Protein AF-A0A2M7NFV9-F1 (afdb_monomer_lite)

pLDDT: mean 92.15, std 7.21, range [74.5, 98.12]

Foldseek 3Di:
DPQVPPDPDPDPPDDDPQLVCCCVPPVQCPVVCVVLVLCVPPGSVCSSPVLVDDPVRCVVSPDDDVPSHHHPPDDD

Secondary structure (DSSP, 8-state):
-TTTT-SS---TT----HHHHHHHH-TT-HHHHHH-GGGTTS-TTTGGGGGGS-HHHHHTTT--BTTTBPPPSS--

Radius of gyration: 15.4 Å; chains: 1; bounding box: 33×22×40 Å

Structure (mmCIF, N/CA/C/O backbone):
data_AF-A0A2M7NFV9-F1
#
_entry.id   AF-A0A2M7NFV9-F1
#
loop_
_atom_site.group_PDB
_atom_site.id
_atom_site.type_symbol
_atom_site.label_atom_id
_atom_site.label_alt_id
_atom_site.label_comp_id
_atom_site.label_asym_id
_atom_site.label_entity_id
_atom_site.label_seq_id
_atom_site.pdbx_PDB_ins_code
_atom_site.Cartn_x
_atom_site.Cartn_y
_atom_site.Cartn_z
_atom_site.occupancy
_atom_site.B_iso_or_equiv
_atom_site.auth_seq_id
_atom_site.auth_comp_id
_atom_site.auth_asym_id
_atom_site.auth_atom_id
_atom_site.pdbx_PDB_model_num
ATOM 1 N N . ALA A 1 1 ? 18.106 -7.107 -16.561 1.00 74.50 1 ALA A N 1
ATOM 2 C CA . ALA A 1 1 ? 18.383 -6.004 -17.506 1.00 74.50 1 ALA A CA 1
ATOM 3 C C . ALA A 1 1 ? 17.155 -5.118 -17.744 1.00 74.50 1 ALA A C 1
ATOM 5 O O . ALA A 1 1 ? 17.230 -3.938 -17.449 1.00 74.50 1 ALA A O 1
ATOM 6 N N . TYR A 1 2 ? 16.022 -5.675 -18.193 1.00 77.62 2 TYR A N 1
ATOM 7 C CA . TYR A 1 2 ? 14.833 -4.915 -18.617 1.00 77.62 2 TYR A CA 1
ATOM 8 C C . TYR A 1 2 ? 14.212 -3.982 -17.558 1.00 77.62 2 TYR A C 1
ATOM 10 O O . TYR A 1 2 ? 14.158 -2.778 -17.760 1.00 77.62 2 TYR A O 1
ATOM 18 N N . VAL A 1 3 ? 13.787 -4.515 -16.405 1.00 76.94 3 VAL A N 1
ATOM 19 C CA . VAL A 1 3 ? 13.092 -3.723 -15.364 1.00 76.94 3 VAL A CA 1
ATOM 20 C C . VAL A 1 3 ? 13.982 -2.630 -14.764 1.00 76.94 3 VAL A C 1
ATOM 22 O O . VAL A 1 3 ? 13.493 -1.568 -14.408 1.00 76.94 3 VAL A O 1
ATOM 25 N N . ALA A 1 4 ? 15.291 -2.876 -14.690 1.00 82.19 4 ALA A N 1
ATOM 26 C CA . ALA A 1 4 ? 16.267 -1.914 -14.185 1.00 82.19 4 ALA A CA 1
ATOM 27 C C . ALA A 1 4 ? 16.696 -0.870 -15.237 1.00 82.19 4 ALA A C 1
ATOM 29 O O . ALA A 1 4 ? 17.541 -0.035 -14.936 1.00 82.19 4 ALA A O 1
ATOM 30 N N . GLY A 1 5 ? 16.177 -0.938 -16.471 1.00 77.88 5 GLY A N 1
ATOM 31 C CA . GLY A 1 5 ? 16.513 0.003 -17.545 1.00 77.88 5 GLY A CA 1
ATOM 32 C C . GLY A 1 5 ? 17.928 -0.140 -18.118 1.00 77.88 5 GLY A C 1
ATOM 33 O O . GLY A 1 5 ? 18.351 0.697 -18.900 1.00 77.88 5 GLY A O 1
ATOM 34 N N . VAL A 1 6 ? 18.666 -1.199 -17.764 1.00 83.25 6 VAL A N 1
ATOM 35 C CA . VAL A 1 6 ? 20.056 -1.438 -18.217 1.00 83.25 6 VAL A CA 1
ATOM 36 C C . VAL A 1 6 ? 20.140 -2.394 -19.417 1.00 83.25 6 VAL A C 1
ATOM 38 O O . VAL A 1 6 ? 21.169 -3.020 -19.656 1.00 83.25 6 VAL A O 1
ATOM 41 N N . GLY A 1 7 ? 19.027 -2.603 -20.123 1.00 82.31 7 GLY A N 1
ATOM 42 C CA . GLY A 1 7 ? 18.959 -3.421 -21.339 1.00 82.31 7 GLY A CA 1
ATOM 43 C C . GLY A 1 7 ? 18.741 -2.571 -22.589 1.00 82.31 7 GLY A C 1
ATOM 44 O O . GLY A 1 7 ? 18.523 -1.373 -22.491 1.00 82.31 7 GLY A O 1
ATOM 45 N N . ASN A 1 8 ? 18.710 -3.207 -23.762 1.00 81.25 8 ASN A N 1
ATOM 46 C CA . ASN A 1 8 ? 18.372 -2.555 -25.037 1.00 81.25 8 ASN A CA 1
ATOM 47 C C . ASN A 1 8 ? 16.856 -2.264 -25.181 1.00 81.25 8 ASN A C 1
ATOM 49 O O . ASN A 1 8 ? 16.267 -2.556 -26.220 1.00 81.25 8 ASN A O 1
ATOM 53 N N . ASP A 1 9 ? 16.196 -1.744 -24.139 1.00 78.44 9 ASP A N 1
ATOM 54 C CA . ASP A 1 9 ? 14.857 -1.146 -24.267 1.00 78.44 9 ASP A CA 1
ATOM 55 C C . ASP A 1 9 ? 15.043 0.361 -24.526 1.00 78.44 9 ASP A C 1
ATOM 57 O O . ASP A 1 9 ? 15.625 1.036 -23.679 1.00 78.44 9 ASP A O 1
ATOM 61 N N . PRO A 1 10 ? 14.581 0.908 -25.667 1.00 76.19 10 PRO A N 1
ATOM 62 C CA . PRO A 1 10 ? 14.751 2.326 -25.995 1.00 76.19 10 PRO A CA 1
ATOM 63 C C . PRO A 1 10 ? 13.909 3.268 -25.118 1.00 76.19 10 PRO A C 1
ATOM 65 O O . PRO A 1 10 ? 13.990 4.485 -25.267 1.00 76.19 10 PRO A O 1
ATOM 68 N N . ARG A 1 11 ? 13.046 2.738 -24.244 1.00 77.88 11 ARG A N 1
ATOM 69 C CA . ARG A 1 11 ? 12.189 3.541 -23.366 1.00 77.88 11 ARG A CA 1
ATOM 70 C C . ARG A 1 11 ? 12.933 3.936 -22.093 1.00 77.88 11 ARG A C 1
ATOM 72 O O . ARG A 1 11 ? 13.065 3.141 -21.164 1.00 77.88 11 ARG A O 1
ATOM 79 N N . GLU A 1 12 ? 13.343 5.196 -22.031 1.00 74.81 12 GLU A N 1
ATOM 80 C CA . GLU A 1 12 ? 13.947 5.795 -20.839 1.00 74.81 12 GLU A CA 1
ATOM 81 C C . GLU A 1 12 ? 12.909 6.095 -19.740 1.00 74.81 12 GLU A C 1
ATOM 83 O O . GLU A 1 12 ? 11.714 6.242 -20.006 1.00 74.81 12 GLU A O 1
ATOM 88 N N . ASN A 1 13 ? 13.373 6.205 -18.488 1.00 78.06 13 ASN A N 1
ATOM 89 C CA . ASN A 1 13 ? 12.575 6.612 -17.319 1.00 78.06 13 ASN A CA 1
ATOM 90 C C . ASN A 1 13 ? 11.311 5.776 -17.066 1.00 78.06 13 ASN A C 1
ATOM 92 O O . ASN A 1 13 ? 10.311 6.265 -16.537 1.00 78.06 13 ASN A O 1
ATOM 96 N N . ARG A 1 14 ? 11.341 4.493 -17.428 1.00 82.50 14 ARG A N 1
ATOM 97 C CA . ARG A 1 14 ? 10.216 3.598 -17.189 1.00 82.50 14 ARG A CA 1
ATOM 98 C C . ARG A 1 14 ? 10.231 3.075 -15.756 1.00 82.50 14 ARG A C 1
ATOM 100 O O . ARG A 1 14 ? 11.143 2.365 -15.351 1.00 82.50 14 ARG A O 1
ATOM 107 N N . TYR A 1 15 ? 9.155 3.343 -15.030 1.00 86.50 15 TYR A N 1
ATOM 108 C CA . TYR A 1 15 ? 8.876 2.755 -13.724 1.00 86.50 15 TYR A CA 1
ATOM 109 C C . TYR A 1 15 ? 7.413 2.321 -13.647 1.00 86.50 15 TYR A C 1
ATOM 111 O O . TYR A 1 15 ? 6.562 2.758 -14.425 1.00 86.50 15 TYR A O 1
ATOM 119 N N . PHE A 1 16 ? 7.115 1.434 -12.703 1.00 90.62 16 PHE A N 1
ATOM 120 C CA . PHE A 1 16 ? 5.746 1.025 -12.434 1.00 90.62 16 PHE A CA 1
ATOM 121 C C . PHE A 1 16 ? 5.140 1.928 -11.366 1.00 90.62 16 PHE A C 1
ATOM 123 O O . PHE A 1 16 ? 5.636 2.002 -10.244 1.00 90.62 16 PHE A O 1
ATOM 130 N N . ASN A 1 17 ? 4.025 2.582 -11.692 1.00 93.25 17 ASN A N 1
ATOM 131 C CA . ASN A 1 17 ? 3.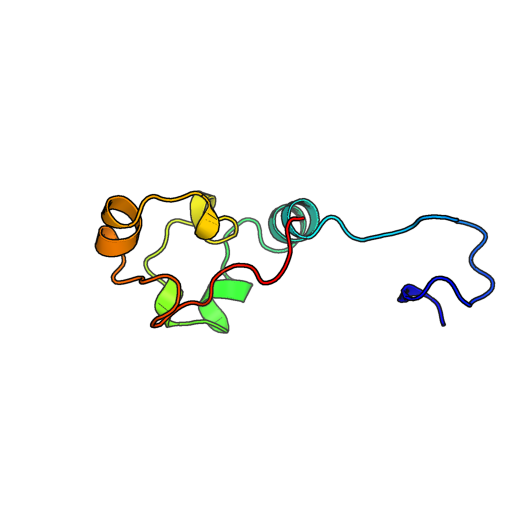174 3.173 -10.667 1.00 93.25 17 ASN A CA 1
ATOM 132 C C . ASN A 1 17 ? 2.452 2.035 -9.933 1.00 93.25 17 ASN A C 1
ATOM 134 O O . ASN A 1 17 ? 1.509 1.454 -10.472 1.00 93.25 17 ASN A O 1
ATOM 138 N N . ILE A 1 18 ? 2.903 1.726 -8.717 1.00 94.06 18 ILE A N 1
ATOM 139 C CA . ILE A 1 18 ? 2.431 0.571 -7.942 1.00 94.06 18 ILE A CA 1
ATOM 140 C C . ILE A 1 18 ? 0.916 0.618 -7.714 1.00 94.06 18 ILE A C 1
ATOM 142 O O . ILE A 1 18 ? 0.241 -0.387 -7.910 1.00 94.06 18 ILE A O 1
ATOM 146 N N . ILE A 1 19 ? 0.355 1.792 -7.403 1.00 94.44 19 ILE A N 1
ATOM 147 C CA . ILE A 1 19 ? -1.092 1.944 -7.178 1.00 94.44 19 ILE A CA 1
ATOM 148 C C . ILE A 1 19 ? -1.882 1.717 -8.466 1.00 94.44 19 ILE A C 1
ATOM 150 O O . ILE A 1 19 ? -2.940 1.090 -8.439 1.00 94.44 19 ILE A O 1
ATOM 154 N N . LYS A 1 20 ? -1.379 2.207 -9.605 1.00 95.56 20 LYS A N 1
ATOM 155 C CA . LYS A 1 20 ? -2.012 1.950 -10.902 1.00 95.56 20 LYS A CA 1
ATOM 156 C C . LYS A 1 20 ? -1.989 0.456 -11.228 1.00 95.56 20 LYS A C 1
ATOM 158 O O . LYS A 1 20 ? -3.023 -0.090 -11.579 1.00 95.56 20 LYS A O 1
ATOM 163 N N . GLN A 1 21 ? -0.840 -0.205 -11.074 1.00 96.88 21 GLN A N 1
ATOM 164 C CA . GLN A 1 21 ? -0.718 -1.643 -11.337 1.00 96.88 21 GLN A CA 1
ATOM 165 C C . GLN A 1 21 ? -1.638 -2.469 -10.434 1.00 96.88 21 GLN A C 1
ATOM 167 O O . GLN A 1 21 ? -2.321 -3.355 -10.932 1.00 96.88 21 GLN A O 1
ATOM 172 N N . ALA A 1 22 ? -1.713 -2.145 -9.142 1.00 96.62 22 ALA A N 1
ATOM 173 C CA . ALA A 1 22 ? -2.609 -2.827 -8.215 1.00 96.62 22 ALA A CA 1
ATOM 174 C C . ALA A 1 22 ? -4.081 -2.714 -8.649 1.00 96.62 22 ALA A C 1
ATOM 176 O O . ALA A 1 22 ? -4.802 -3.702 -8.643 1.00 96.62 22 ALA A O 1
ATOM 177 N N . ARG A 1 23 ? -4.519 -1.537 -9.113 1.00 94.94 23 ARG A N 1
ATOM 178 C CA . ARG A 1 23 ? -5.886 -1.349 -9.631 1.00 94.94 23 ARG A CA 1
ATOM 179 C C . ARG A 1 23 ? -6.135 -2.065 -10.956 1.00 94.94 23 ARG A C 1
ATOM 181 O O . ARG A 1 23 ? -7.223 -2.590 -11.146 1.00 94.94 23 ARG A O 1
ATOM 188 N N . ASP A 1 24 ? -5.156 -2.056 -11.858 1.00 97.19 24 ASP A N 1
ATOM 189 C CA . ASP A 1 24 ? -5.290 -2.670 -13.183 1.00 97.19 24 ASP A CA 1
ATOM 190 C C . ASP A 1 24 ? -5.321 -4.207 -13.100 1.00 97.19 24 ASP A C 1
ATOM 192 O O . ASP A 1 24 ? -6.065 -4.841 -13.844 1.00 97.19 24 ASP A O 1
ATOM 196 N N . TYR A 1 25 ? -4.510 -4.804 -12.216 1.00 97.62 25 TYR A N 1
ATOM 197 C CA . TYR A 1 25 ? -4.307 -6.258 -12.149 1.00 97.62 25 TYR A CA 1
ATOM 198 C C . TYR A 1 25 ? -4.978 -6.946 -10.957 1.00 97.62 25 TYR A C 1
ATOM 200 O O . TYR A 1 25 ? -5.155 -8.159 -10.994 1.00 97.62 25 TYR A O 1
ATOM 208 N N . ASP A 1 26 ? -5.357 -6.202 -9.918 1.00 97.75 26 ASP A N 1
ATOM 209 C CA . ASP A 1 26 ? -5.998 -6.731 -8.710 1.00 97.75 26 ASP A CA 1
ATOM 210 C C . ASP A 1 26 ? -7.118 -5.792 -8.229 1.00 97.75 26 ASP A C 1
ATOM 212 O O . ASP A 1 26 ? -7.156 -5.359 -7.077 1.00 97.75 26 ASP A O 1
ATOM 216 N N . ALA A 1 27 ? -8.041 -5.432 -9.127 1.00 95.81 27 ALA A N 1
ATOM 217 C CA . ALA A 1 27 ? -9.114 -4.468 -8.848 1.00 95.81 27 ALA A CA 1
ATOM 218 C C . ALA A 1 27 ? -9.977 -4.831 -7.620 1.00 95.81 27 ALA A C 1
ATOM 220 O O . ALA A 1 27 ? -10.469 -3.939 -6.927 1.00 95.81 27 ALA A O 1
ATOM 221 N N . ASN A 1 28 ? -10.136 -6.128 -7.344 1.00 96.19 28 ASN A N 1
ATOM 222 C CA . ASN A 1 28 ? -10.879 -6.638 -6.191 1.00 96.19 28 ASN A CA 1
ATOM 223 C C . ASN A 1 28 ? -10.005 -6.862 -4.949 1.00 96.19 28 ASN A C 1
ATOM 225 O O . ASN A 1 28 ? -10.535 -7.066 -3.862 1.00 96.19 28 ASN A O 1
ATOM 229 N N . GLY A 1 29 ? -8.681 -6.819 -5.074 1.00 97.38 29 GLY A N 1
ATOM 230 C CA . GLY A 1 29 ? -7.795 -7.169 -3.969 1.00 97.38 29 GLY A CA 1
ATOM 231 C C . GLY A 1 29 ? -7.742 -8.665 -3.666 1.00 97.38 29 GLY A C 1
ATOM 232 O O . GLY A 1 29 ? -7.209 -9.031 -2.623 1.00 97.38 29 GLY A O 1
ATOM 233 N N . ASP A 1 30 ? -8.314 -9.522 -4.516 1.00 97.88 30 ASP A N 1
ATOM 234 C CA . ASP A 1 30 ? -8.395 -10.967 -4.290 1.00 97.88 30 ASP A CA 1
ATOM 235 C C . ASP A 1 30 ? -6.989 -11.567 -4.167 1.00 97.88 30 ASP A C 1
ATOM 237 O O . ASP A 1 30 ? -6.731 -12.395 -3.291 1.00 97.88 30 ASP A O 1
ATOM 241 N N . TYR A 1 31 ? -6.050 -11.095 -4.996 1.00 98.06 31 TYR A N 1
ATOM 242 C CA . TYR A 1 31 ? -4.665 -11.555 -4.953 1.00 98.06 31 TYR A CA 1
ATOM 243 C C . TYR A 1 31 ? -3.971 -11.119 -3.661 1.00 98.06 31 TYR A C 1
ATOM 245 O O . TYR A 1 31 ? -3.350 -11.937 -2.979 1.00 98.06 31 TYR A O 1
ATOM 253 N N . VAL A 1 32 ? -4.087 -9.841 -3.293 1.00 97.69 32 VAL A N 1
ATOM 254 C CA . VAL A 1 32 ? -3.479 -9.324 -2.061 1.00 97.69 32 VAL A CA 1
ATOM 255 C C . VAL A 1 32 ? -4.071 -9.994 -0.820 1.00 97.69 32 VAL A C 1
ATOM 257 O O . VAL A 1 32 ? -3.311 -10.401 0.053 1.00 97.69 32 VAL A O 1
ATOM 260 N N . LYS A 1 33 ? -5.393 -10.174 -0.749 1.00 97.62 33 LYS A N 1
ATOM 261 C CA . LYS A 1 33 ? -6.072 -10.827 0.383 1.00 97.62 33 LYS A CA 1
ATOM 262 C C . LYS A 1 33 ? -5.727 -12.304 0.515 1.00 97.62 33 LYS A C 1
ATOM 264 O O . LYS A 1 33 ? -5.647 -12.808 1.630 1.00 97.62 33 LYS A O 1
ATOM 269 N N . TYR A 1 34 ? -5.498 -12.987 -0.605 1.00 97.69 34 TYR A N 1
ATOM 270 C CA . TYR A 1 34 ? -5.033 -14.370 -0.593 1.00 97.69 34 TYR A CA 1
ATOM 271 C C . TYR A 1 34 ? -3.658 -14.501 0.079 1.00 97.69 34 TYR A C 1
ATOM 273 O O . TYR A 1 34 ? -3.449 -15.397 0.894 1.00 97.69 34 TYR A O 1
ATOM 281 N N . TRP A 1 35 ? -2.725 -13.595 -0.234 1.00 98.12 35 TRP A N 1
ATOM 282 C CA . TRP A 1 35 ? -1.358 -13.643 0.302 1.00 98.12 35 TRP A CA 1
ATOM 283 C C . TRP A 1 35 ? -1.186 -12.951 1.657 1.00 98.12 35 TRP A C 1
ATOM 285 O O . TRP A 1 35 ? -0.264 -13.285 2.401 1.00 98.12 35 TRP A O 1
ATOM 295 N N . LEU A 1 36 ? -2.052 -11.994 1.979 1.00 96.88 36 LEU A N 1
ATOM 296 C CA . LEU A 1 36 ? -2.053 -11.229 3.222 1.00 96.88 36 LEU A CA 1
ATOM 297 C C . LEU A 1 36 ? -3.412 -11.412 3.912 1.00 96.88 36 LEU A C 1
ATOM 299 O O . LEU A 1 36 ? -4.272 -10.531 3.822 1.00 96.88 36 LEU A O 1
ATOM 303 N N . PRO A 1 37 ? -3.629 -12.552 4.595 1.00 95.38 37 PRO A N 1
ATOM 304 C CA . PRO A 1 37 ? -4.937 -12.922 5.132 1.00 95.38 37 PRO A CA 1
ATOM 305 C C . PRO A 1 37 ? -5.457 -11.949 6.193 1.00 95.38 37 PRO A C 1
ATOM 307 O O . PRO A 1 37 ? -6.665 -11.840 6.372 1.00 95.38 37 PRO A O 1
ATOM 310 N N . GLN A 1 38 ? -4.583 -11.177 6.847 1.00 95.19 38 GLN A N 1
ATOM 311 C CA . GLN A 1 38 ? -5.005 -10.108 7.755 1.00 95.19 38 GLN A CA 1
ATOM 312 C C . GLN A 1 38 ? -5.822 -9.010 7.053 1.00 95.19 38 GLN A C 1
ATOM 314 O O . GLN A 1 38 ? -6.489 -8.230 7.716 1.00 95.19 38 GLN A O 1
ATOM 319 N N . LEU A 1 39 ? -5.777 -8.928 5.718 1.00 97.12 39 LEU A N 1
ATOM 320 C CA . LEU A 1 39 ? -6.500 -7.932 4.927 1.00 97.12 39 LEU A CA 1
ATOM 321 C C . LEU A 1 39 ? -7.851 -8.429 4.394 1.00 97.12 39 LEU A C 1
ATOM 323 O O . LEU A 1 39 ? -8.493 -7.704 3.632 1.0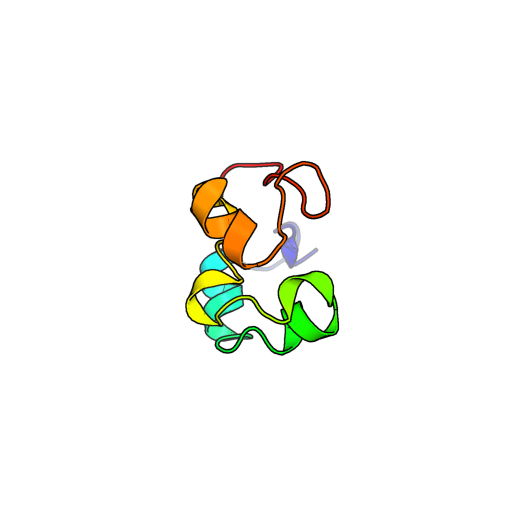0 97.12 39 LEU A O 1
ATOM 327 N N . ILE A 1 40 ? -8.280 -9.648 4.738 1.00 96.62 40 ILE A N 1
ATOM 328 C CA . ILE A 1 40 ? -9.458 -10.290 4.134 1.00 96.62 40 ILE A CA 1
ATOM 329 C C . ILE A 1 40 ? -10.735 -9.444 4.278 1.00 96.62 40 ILE A C 1
ATOM 331 O O . ILE A 1 40 ? -11.476 -9.278 3.304 1.00 96.62 40 ILE A O 1
ATOM 335 N N . ASP A 1 41 ? -10.908 -8.811 5.442 1.00 95.81 41 ASP A N 1
ATOM 336 C CA . ASP A 1 41 ? -12.072 -7.988 5.790 1.00 95.81 41 ASP A CA 1
ATOM 337 C C . ASP A 1 41 ? -11.966 -6.535 5.300 1.00 95.81 41 ASP A C 1
ATOM 339 O O . ASP A 1 41 ? -12.917 -5.757 5.405 1.00 95.81 41 ASP A O 1
ATOM 343 N N . VAL A 1 42 ? -10.826 -6.146 4.721 1.00 96.88 42 VAL A N 1
ATOM 344 C CA . VAL A 1 42 ? -10.636 -4.795 4.188 1.00 96.88 42 VAL A CA 1
ATOM 345 C C . VAL A 1 42 ? -11.424 -4.639 2.880 1.00 96.88 42 VAL A C 1
ATOM 347 O O . VAL A 1 42 ? -11.263 -5.448 1.963 1.00 96.88 42 VAL A O 1
ATOM 350 N N . PRO A 1 43 ? -12.231 -3.577 2.709 1.00 96.44 43 PRO A N 1
ATOM 351 C CA . PRO A 1 43 ? -12.932 -3.313 1.457 1.00 96.44 43 PRO A CA 1
ATOM 352 C C . PRO A 1 43 ? -11.994 -3.206 0.246 1.00 96.44 43 PRO A C 1
ATOM 354 O O . PRO A 1 43 ? -10.913 -2.614 0.318 1.00 96.44 43 PRO A O 1
ATOM 357 N N . ASN A 1 44 ? -12.433 -3.732 -0.899 1.00 95.44 44 ASN A N 1
ATOM 358 C CA . ASN A 1 44 ? -11.630 -3.830 -2.128 1.00 95.44 44 ASN A CA 1
ATOM 359 C C . ASN A 1 44 ? -11.104 -2.464 -2.608 1.00 95.44 44 ASN A C 1
ATOM 361 O O . ASN A 1 44 ? -9.985 -2.346 -3.098 1.00 95.44 44 ASN A O 1
ATOM 365 N N . ASN A 1 45 ? -11.883 -1.398 -2.413 1.00 94.00 45 ASN A N 1
ATOM 366 C CA . ASN A 1 45 ? -11.492 -0.033 -2.768 1.00 94.00 45 ASN A CA 1
ATOM 367 C C . ASN A 1 45 ? -10.416 0.572 -1.843 1.00 94.00 45 ASN A C 1
ATOM 369 O O . ASN A 1 45 ? -9.863 1.620 -2.179 1.00 94.00 45 ASN A O 1
ATOM 373 N N . LEU A 1 46 ? -10.126 -0.053 -0.696 1.00 96.19 46 LEU A N 1
ATOM 374 C CA . LEU A 1 46 ? -9.199 0.450 0.323 1.00 96.19 46 LEU A CA 1
ATOM 375 C C . LEU A 1 46 ? -7.921 -0.383 0.460 1.00 96.19 46 LEU A C 1
ATOM 377 O O . LEU A 1 46 ? -6.891 0.173 0.844 1.00 96.19 46 LEU A O 1
ATOM 381 N N . VAL A 1 47 ? -7.967 -1.676 0.129 1.00 96.81 47 VAL A N 1
ATOM 382 C CA . VAL A 1 47 ? -6.893 -2.656 0.391 1.00 96.81 47 VAL A CA 1
ATOM 383 C C . VAL A 1 47 ? -5.522 -2.242 -0.159 1.00 96.81 47 VAL A C 1
ATOM 385 O O . VAL A 1 47 ? -4.505 -2.418 0.505 1.00 96.81 47 VAL A O 1
ATOM 388 N N . HIS A 1 48 ? -5.490 -1.565 -1.310 1.00 97.06 48 HIS A N 1
ATOM 389 C CA . HIS A 1 48 ? -4.250 -1.092 -1.945 1.00 97.06 48 HIS A CA 1
ATOM 390 C C . HIS A 1 48 ? -3.750 0.263 -1.423 1.00 97.06 48 HIS A C 1
ATOM 392 O O . HIS A 1 48 ? -2.700 0.749 -1.842 1.00 97.06 48 HIS A O 1
ATOM 398 N N . THR A 1 49 ? -4.506 0.921 -0.541 1.00 95.94 49 THR A N 1
ATOM 399 C CA . THR A 1 49 ? -4.222 2.282 -0.054 1.00 95.94 49 THR A CA 1
ATOM 400 C C . THR A 1 49 ? -4.449 2.459 1.448 1.00 95.94 49 THR A C 1
ATOM 402 O O . THR A 1 49 ? -4.737 3.568 1.895 1.00 95.94 49 THR A O 1
ATOM 405 N N . LEU A 1 50 ? -4.276 1.398 2.241 1.00 94.94 50 LEU A N 1
ATOM 406 C CA . LEU A 1 50 ? -4.427 1.412 3.707 1.00 94.94 50 LEU A CA 1
ATOM 407 C C . LEU A 1 50 ? -3.647 2.540 4.398 1.00 94.94 50 LEU A C 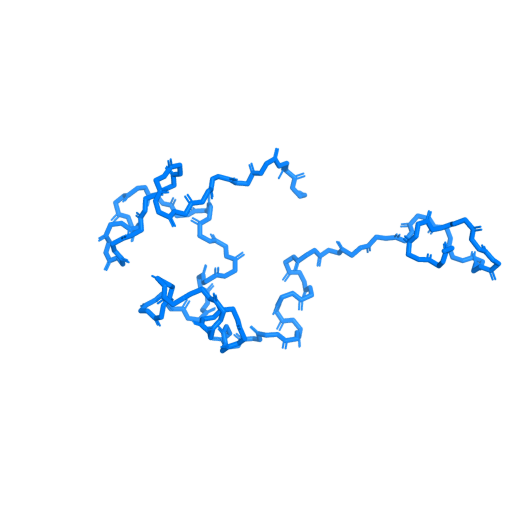1
ATOM 409 O O . LEU A 1 50 ? -4.126 3.123 5.361 1.00 94.94 50 LEU A O 1
ATOM 413 N N . TYR A 1 51 ? -2.482 2.916 3.863 1.00 93.81 51 TYR A N 1
ATOM 414 C CA . TYR A 1 51 ? -1.656 4.012 4.383 1.00 93.81 51 TYR A CA 1
ATOM 415 C C . TYR A 1 51 ? -2.317 5.401 4.335 1.00 93.81 51 TYR A C 1
ATOM 417 O O . TYR A 1 51 ? -1.778 6.351 4.899 1.00 93.81 51 TYR A O 1
ATOM 425 N N . LYS A 1 52 ? -3.446 5.546 3.631 1.00 94.94 52 LYS A N 1
ATOM 426 C CA . LYS A 1 52 ? -4.241 6.781 3.590 1.00 94.94 52 LYS A CA 1
ATOM 427 C C . LYS A 1 52 ? -5.311 6.841 4.679 1.00 94.94 52 LYS A C 1
ATOM 429 O O . LYS A 1 52 ? -5.888 7.905 4.874 1.00 94.94 52 LYS A O 1
ATOM 434 N N . LEU A 1 53 ? -5.596 5.717 5.335 1.00 96.06 53 LEU A N 1
ATOM 435 C CA . LEU A 1 53 ? -6.607 5.622 6.378 1.00 96.06 53 LEU A CA 1
ATOM 436 C C . LEU A 1 53 ? -6.050 6.115 7.712 1.00 96.06 53 LEU A C 1
ATOM 438 O O . LEU A 1 53 ? -4.874 5.936 8.036 1.00 96.06 53 LEU A O 1
ATOM 442 N N . THR A 1 54 ? -6.918 6.721 8.509 1.00 96.88 54 THR A N 1
ATOM 443 C CA . THR A 1 54 ? -6.614 7.081 9.892 1.00 96.88 54 THR A CA 1
ATOM 444 C C . THR A 1 54 ? -6.507 5.825 10.766 1.00 96.88 54 THR A C 1
ATOM 446 O O . THR A 1 54 ? -7.141 4.810 10.469 1.00 96.88 54 THR A O 1
ATOM 449 N N . PRO A 1 55 ? -5.787 5.877 11.904 1.00 95.88 55 PRO A N 1
ATOM 450 C CA . PRO A 1 55 ? -5.739 4.756 12.848 1.00 95.88 55 PRO A CA 1
ATOM 451 C C . PRO A 1 55 ? -7.124 4.273 13.301 1.00 95.88 55 PRO A C 1
ATOM 453 O O . PRO A 1 55 ? -7.326 3.083 13.517 1.00 95.88 55 PRO A O 1
ATOM 456 N N . LYS A 1 56 ? -8.098 5.188 13.402 1.00 96.75 56 LYS A N 1
ATOM 457 C CA . LYS A 1 56 ? -9.483 4.85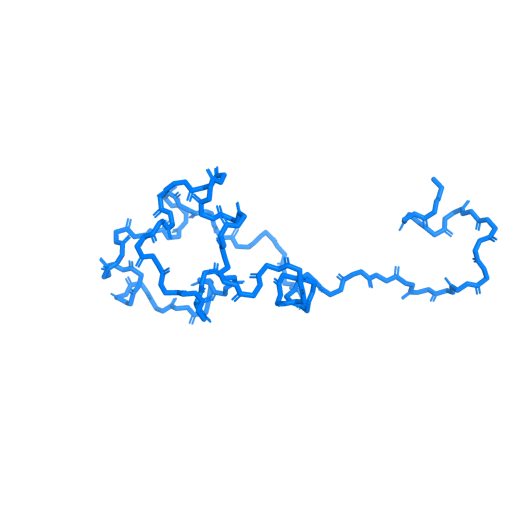5 13.748 1.00 96.75 56 LYS A CA 1
ATOM 458 C C . LYS A 1 56 ? -10.168 4.036 12.652 1.00 96.75 56 LYS A C 1
ATOM 460 O O . LYS A 1 56 ? -10.841 3.063 12.961 1.00 96.75 56 LYS A O 1
ATOM 465 N N . GLU A 1 57 ? -10.004 4.424 11.389 1.00 96.88 57 GLU A N 1
ATOM 466 C CA . GLU A 1 57 ? -10.569 3.685 10.253 1.00 96.88 57 GLU A CA 1
ATOM 467 C C . GLU A 1 57 ? -9.916 2.313 10.087 1.00 96.88 57 GLU A C 1
ATOM 469 O O . GLU A 1 57 ? -10.613 1.345 9.805 1.00 96.88 57 GLU A O 1
ATOM 474 N N . LEU A 1 58 ? -8.600 2.217 10.300 1.00 96.88 58 LEU A N 1
ATOM 475 C CA . LEU A 1 58 ? -7.867 0.948 10.272 1.00 96.88 58 LEU A CA 1
ATOM 476 C C . LEU A 1 58 ? -8.305 -0.004 11.390 1.00 96.88 58 LEU A C 1
ATOM 478 O O . LEU A 1 58 ? -8.419 -1.206 11.161 1.00 96.88 58 LEU A O 1
ATOM 482 N N . GLY A 1 59 ? -8.615 0.542 12.570 1.00 95.88 59 GLY A N 1
ATOM 483 C CA . GLY A 1 59 ? -9.122 -0.225 13.705 1.00 95.88 59 GLY A CA 1
ATOM 484 C C . GLY A 1 59 ? -10.440 -0.953 13.425 1.00 95.88 59 GLY A C 1
ATOM 485 O O . GLY A 1 59 ? -10.683 -1.989 14.032 1.00 95.88 59 GLY A O 1
ATOM 486 N N . ASN A 1 60 ? -11.251 -0.484 12.468 1.00 96.69 60 ASN A N 1
ATOM 487 C CA . ASN A 1 60 ? -12.472 -1.185 12.045 1.00 96.69 60 ASN A CA 1
ATOM 488 C C . ASN A 1 60 ? -12.188 -2.538 11.367 1.00 96.69 60 ASN A C 1
ATOM 490 O O . ASN A 1 60 ? -13.103 -3.342 11.228 1.00 96.69 60 ASN A O 1
ATOM 494 N N . TYR A 1 61 ? -10.947 -2.763 10.932 1.00 96.44 61 TYR A N 1
ATOM 495 C CA . TYR A 1 61 ? -10.489 -3.979 10.258 1.00 96.44 61 TYR A CA 1
ATOM 496 C C . TYR A 1 61 ? -9.365 -4.669 11.041 1.00 96.44 61 TYR A C 1
ATOM 498 O O . TYR A 1 61 ? -8.617 -5.455 10.472 1.00 96.44 61 TYR A O 1
ATOM 506 N N . GLU A 1 62 ? -9.183 -4.307 12.316 1.00 96.50 62 GLU A N 1
ATOM 507 C CA . GLU A 1 62 ? -8.114 -4.828 13.177 1.00 96.50 62 GLU A CA 1
ATOM 508 C C . GLU A 1 62 ? -6.698 -4.629 12.597 1.00 96.50 62 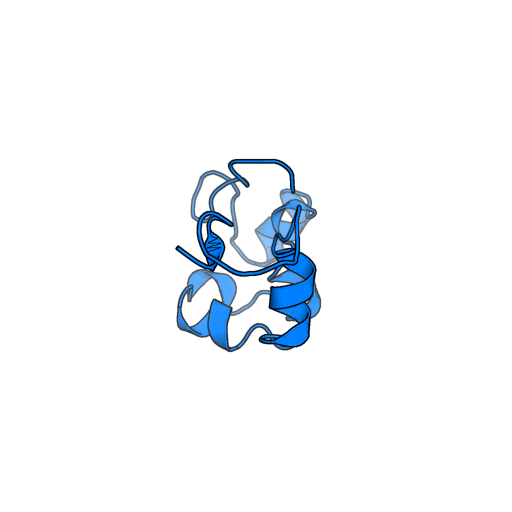GLU A C 1
ATOM 510 O O . GLU A 1 62 ? -5.776 -5.387 12.894 1.00 96.50 62 GLU A O 1
ATOM 515 N N . ILE A 1 63 ? -6.493 -3.584 11.783 1.00 96.94 63 ILE A N 1
ATOM 516 C CA . ILE A 1 63 ? -5.190 -3.241 11.198 1.00 96.94 63 ILE A CA 1
ATOM 517 C C . ILE A 1 63 ? -4.505 -2.129 11.993 1.00 96.94 63 ILE A C 1
ATOM 519 O O . ILE A 1 63 ? -5.105 -1.115 12.347 1.00 96.94 63 ILE A O 1
ATOM 523 N N . TYR A 1 64 ? -3.197 -2.280 12.194 1.00 95.88 64 TYR A N 1
ATOM 524 C CA . TYR A 1 64 ? -2.331 -1.319 12.864 1.00 95.88 64 TYR A CA 1
ATOM 525 C C . TYR A 1 64 ? -1.059 -1.113 12.042 1.00 95.88 64 TYR A C 1
ATOM 527 O O . TYR A 1 64 ? -0.245 -2.030 11.894 1.00 95.88 64 TYR A O 1
ATOM 535 N N . LEU A 1 65 ? -0.861 0.107 11.531 1.00 95.19 65 LEU A N 1
ATOM 536 C CA . LEU A 1 65 ? 0.372 0.449 10.824 1.00 95.19 65 LEU A CA 1
ATOM 537 C C . LEU A 1 65 ? 1.570 0.444 11.782 1.00 95.19 65 LEU A C 1
ATOM 539 O O . LEU A 1 65 ? 1.528 1.051 12.852 1.00 95.19 65 LEU A O 1
ATOM 543 N N . GLY A 1 66 ? 2.640 -0.242 11.387 1.00 93.81 66 GLY A N 1
ATOM 544 C CA . GLY A 1 66 ? 3.803 -0.522 12.234 1.00 93.81 66 GLY A CA 1
ATOM 545 C C . GLY A 1 66 ? 3.594 -1.669 13.228 1.00 93.81 66 GLY A C 1
ATOM 546 O O . GLY A 1 66 ? 4.517 -1.984 13.971 1.00 93.81 66 GLY A O 1
ATOM 547 N N . GLY A 1 67 ? 2.409 -2.284 13.236 1.00 94.44 67 GLY A N 1
ATOM 548 C CA . GLY A 1 67 ? 2.095 -3.492 13.992 1.00 94.44 67 GLY A CA 1
ATOM 549 C C . GLY A 1 67 ? 1.943 -4.683 13.051 1.00 94.44 67 GLY A C 1
ATOM 550 O O . GLY A 1 67 ? 2.923 -5.196 12.518 1.00 94.44 67 GLY A O 1
ATOM 551 N N . ASN A 1 68 ? 0.699 -5.107 12.822 1.00 94.56 68 ASN A N 1
ATOM 552 C CA . ASN A 1 68 ? 0.377 -6.239 11.945 1.00 94.56 68 ASN A CA 1
ATOM 553 C C . ASN A 1 68 ? 0.379 -5.892 10.443 1.00 94.56 68 ASN A C 1
ATOM 555 O O . ASN A 1 68 ? 0.256 -6.784 9.599 1.00 94.56 68 ASN A O 1
ATOM 559 N N . TYR A 1 69 ? 0.549 -4.614 10.100 1.00 96.12 69 TYR A N 1
ATOM 560 C CA . TYR A 1 69 ? 0.782 -4.161 8.736 1.00 96.12 69 TYR A CA 1
ATOM 561 C C . TYR A 1 69 ? 1.832 -3.040 8.734 1.00 96.12 69 TYR A C 1
ATOM 563 O O . TYR A 1 69 ? 1.765 -2.150 9.577 1.00 96.12 69 TYR A O 1
ATOM 571 N N . PRO A 1 70 ? 2.839 -3.042 7.848 1.00 95.75 70 PRO A N 1
ATOM 572 C CA . PRO A 1 70 ? 3.912 -2.053 7.901 1.00 95.75 70 PRO A CA 1
ATOM 573 C C . PRO A 1 70 ? 3.474 -0.681 7.369 1.00 95.75 70 PRO A C 1
ATOM 575 O O . PRO A 1 70 ? 2.565 -0.562 6.547 1.00 95.75 70 PRO A O 1
ATOM 578 N N . TYR A 1 71 ? 4.183 0.371 7.785 1.00 94.94 71 TYR A N 1
ATOM 579 C CA . TYR A 1 71 ? 4.137 1.652 7.076 1.00 94.94 71 TYR A CA 1
ATOM 580 C C . TYR A 1 71 ? 4.791 1.522 5.690 1.00 94.94 71 TYR A C 1
ATOM 582 O O . TYR A 1 71 ? 5.741 0.748 5.538 1.00 94.94 71 TYR A O 1
ATOM 590 N N . PRO A 1 72 ? 4.357 2.309 4.685 1.00 93.44 72 PRO A N 1
ATOM 591 C CA . PRO A 1 72 ? 5.109 2.435 3.443 1.00 93.44 72 PRO A CA 1
ATOM 592 C C . PRO A 1 72 ? 6.538 2.902 3.728 1.00 93.44 72 PRO A C 1
ATOM 594 O O . PRO A 1 72 ? 6.743 3.916 4.393 1.00 93.44 72 PRO A O 1
ATOM 597 N N . LEU A 1 73 ? 7.524 2.170 3.208 1.00 92.38 73 LEU A N 1
ATOM 598 C CA . LEU A 1 73 ? 8.942 2.479 3.425 1.00 92.38 73 LEU A CA 1
ATOM 599 C C . LEU A 1 73 ? 9.397 3.723 2.653 1.00 92.38 73 LEU A C 1
ATOM 601 O O . LEU A 1 73 ? 10.321 4.417 3.068 1.00 92.38 73 LEU A O 1
ATOM 605 N N . VAL A 1 74 ? 8.745 4.002 1.526 1.00 91.44 74 VAL A N 1
ATOM 606 C CA . VAL A 1 74 ? 9.022 5.147 0.661 1.00 91.44 74 VAL A CA 1
ATOM 607 C C . VAL A 1 74 ? 7.712 5.776 0.209 1.00 91.44 74 VAL A C 1
ATOM 609 O O . VAL A 1 74 ? 6.687 5.099 0.097 1.00 91.44 74 VAL A O 1
ATOM 612 N N . LYS A 1 75 ? 7.744 7.083 -0.060 1.00 84.06 75 LYS A N 1
ATOM 613 C CA . LYS A 1 75 ? 6.637 7.757 -0.742 1.00 84.06 75 LYS A CA 1
ATOM 614 C C . LYS A 1 75 ? 6.682 7.375 -2.223 1.00 84.06 75 LYS A C 1
ATOM 616 O O . LYS A 1 75 ? 7.749 7.437 -2.828 1.00 84.06 75 LYS A O 1
ATOM 621 N N . LEU A 1 76 ? 5.535 6.948 -2.747 1.00 74.56 76 LEU A N 1
ATOM 622 C CA . LEU A 1 76 ? 5.318 6.655 -4.166 1.00 74.56 76 LEU A CA 1
ATOM 623 C C . LEU A 1 76 ? 5.100 7.934 -4.976 1.00 74.56 76 LEU A C 1
ATOM 625 O O . LEU A 1 76 ? 4.524 8.888 -4.401 1.00 74.56 76 LEU A O 1
#

Sequence (76 aa):
AYVAGVGNDPRENRYFNIIKQARDYDANGDYVKYWLPQLIDVPNNLVHTLYKLTPKELGNYEIYLGGNY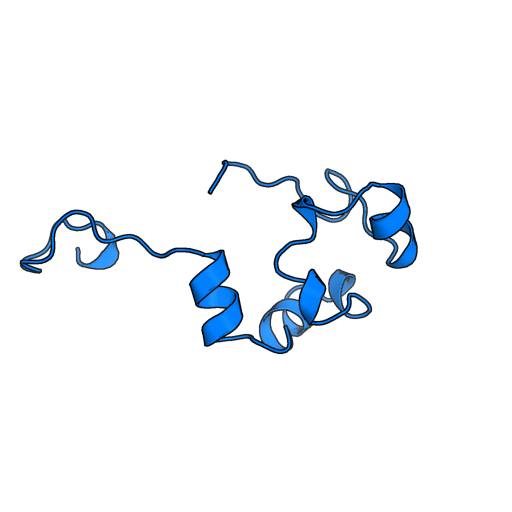PYPLVKL